Protein 2WT7 (pdb70)

Solvent-accessible surface area: 12765 Å² total; per-residue (Å²): 123,185,166,125,53,143,124,72,169,86,150,135,50,39,44,149,81,108,90,149,90,123,106,88,67,96,66,19,77,58,65,1,67,98,22,70,100,67,54,62,63,20,90,80,71,17,58,57,6,76,106,58,40,85,121,34,68,123,82,38,85,80,193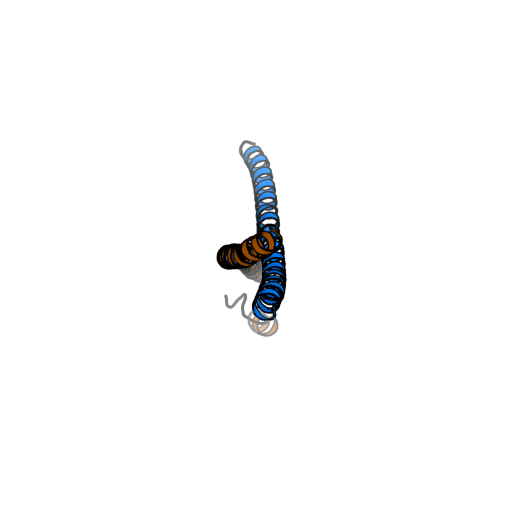,127,128,38,36,86,30,67,94,183,71,6,67,109,97,19,184,81,96,71,176,87,76,33,101,148,42,89,108,99,30,142,73,35,62,63,130,29,121,39,117,54,57,158,134,126,102,62,73,110,111,90,118,19,72,100,47,60,87,95,10,85,116,59,8,89,126,28,106,112,62,18,51,106,0,23,159,59,59,62,56,54,92,98,115,28,98,143,136,85,168

Sequence (153 aa):
EKRRIRRERNKMAAAKCRNRRRRELTDTLQAEETDQLEDEKSALQTEIANLLKEKEKLEFILAAHDQQLVSMSVRELNRHLRGFTKDEVIRLKQKRRTLKNRGYAQSCRYKRVQQQKHHHLENEKTQLIQQVEQLKQEVSRLARERDAYKVKSEKLAN

Foldseek 3Di:
DVVVVVVVVVVVVVVVVVVVVVVVVVVVVVVVVVVVVVVVVVVVVVVVCVVVVVVVVVVVVVD/DCLQPPDPVVNVVVCPPPDPVRVVVSVVVNVVVVVVVVVVVVVVVVVVVVVVVVVVVVVVVVVVVVVVVVVVVVVVVVVVVVVVVVVVVD

Secondary structure (DSSP, 8-state):
-HHHHHHHHHHHHHHHHHHHHHHHHHHHHHHHHHHHHHHHHHHHHHHHHHHHHHHHHHHHHH-/-HHHHS-HHHHHTT-TT--HHHHHHHHHHHHHHHHHHHHHHHHHHHHHHHHHHHHHHHHHHHHHHHHHHHHHHHHHHHHHHHHHHHTT--

Nearest PDB structures (foldseek):
  2wt7-assembly1_B  TM=1.011E+00  e=1.046E-11  Mus musculus

Organism: Mus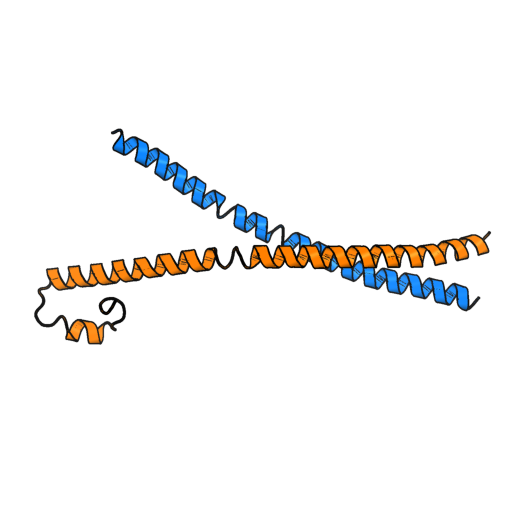 musculus (NCBI:txid10090)

B-factor: mean 48.53, std 21.17, range [12.98, 122.21]

InterPro domains:
  IPR000837 AP-1 transcription factor [PR00042] (62-79)
  IPR000837 AP-1 transcription factor [PR00042] (130-146)
  IPR000837 AP-1 transcription factor [PR00042] (147-163)
  IPR000837 AP-1 transcription factor [PR00042] (165-186)
  IPR000837 AP-1 transcription factor [PR00042] (186-209)
  IPR000837 AP-1 transcription factor [PTHR23351] (1-351)
  IPR004827 Basic-leucine zipper domain [PF00170] (135-194)
  IPR004827 Basic-leucine zipper domain [PS00036] (143-157)
  IPR004827 Basic-leucine zipper domain [PS50217] (137-200)
  IPR004827 Basic-leucine zipper domain [SM00338] (135-199)
  IPR046347 Basic-leucine zipper domain superfamily [SSF57959] (139-197)

Radius of gyration: 31.75 Å; Cα contacts (8 Å, |Δi|>4): 54; chains: 2; bounding box: 31×98×44 Å

GO terms:
  GO:0005634 nucleus (C, IDA)
  GO:0005737 cytoplasm (C, IDA)
  GO:0005783 endoplasmic reticulum (C, IDA)
  GO:0000978 RNA polymerase II cis-regulatory region sequence-specific DNA binding (F, IDA)
  GO:0001228 DNA-binding transcription activator activity, RNA polymerase II-specific (F, IDA)
  GO:0001228 DNA-binding transcription activator activity, RNA polymerase II-specific (F, IMP)
  GO:0045944 positive regulation of transcription by RNA polymerase II (P, IMP)
  GO:0035994 response to muscle stretch (P, IDA)
  GO:0003677 DNA binding (F, IDA)
  GO:0003682 chromatin binding (F, IDA)
  GO:0003700 DNA-binding transcription factor activity (F, IDA)
  GO:0045672 positive regulation of osteoclast differentiation (P, IDA)
  GO:0009410 response to xenobiotic stimulus (P, IDA)
  GO:0005667 transcription regulator complex (C, IDA)
  GO:0006355 regulation of DNA-templated transcription (P, IDA)
  GO:0071277 cellular response to calcium ion (P, IDA)
  GO:0005634 nucleus (C, IC)
  GO:0035914 skeletal muscle cell differentiation (P, IMP)
  GO:0003700 DNA-binding transcription factor activity (F, IMP)
  GO:0010468 regulation of gene expression (P, IMP)

Structure (mmCIF, N/CA/C/O backbone):
data_2WT7
#
_entry.id   2WT7
#
_cell.length_a   146.676
_cell.length_b   146.676
_cell.length_c   51.117
_cell.angle_alpha   90.00
_cell.angle_beta   90.00
_cell.angle_gamma   120.00
#
_symmetry.space_group_name_H-M   'P 62'
#
loop_
_entity.id
_entity.type
_entity.pdbx_description
1 polymer 'PROTO-ONCOGENE PROTEIN C-FOS'
2 polymer 'TRANSCRIPTION FACTOR MAFB'
3 polymer 'MODIFIED T-MARE MOTIF'
4 polymer 'MODIFIED T-MARE MOTIF'
5 non-polymer 'PHOSPHATE ION'
6 water water
#
loop_
_atom_site.group_PDB
_atom_site.id
_atom_site.type_symbol
_atom_site.label_atom_id
_atom_site.label_alt_id
_atom_site.label_comp_id
_atom_site.label_asym_id
_atom_site.label_entity_id
_atom_site.label_seq_id
_atom_site.pdbx_PDB_ins_code
_atom_site.Cartn_x
_atom_site.Cartn_y
_atom_site.Cartn_z
_atom_site.occupancy
_atom_site.B_iso_or_equiv
_atom_site.auth_seq_id
_atom_site.auth_comp_id
_atom_site.auth_asym_id
_atom_site.auth_atom_id
_atom_site.pdbx_PDB_model_num
ATOM 1 N N . GLU A 1 1 ? 22.267 -3.708 -17.903 1.00 96.16 138 GLU A N 1
ATOM 2 C CA . GLU A 1 1 ? 21.274 -4.715 -18.391 1.00 98.98 138 GLU A CA 1
ATOM 3 C C . GLU A 1 1 ? 21.935 -5.799 -19.254 1.00 99.64 138 GLU A C 1
ATOM 4 O O . GLU A 1 1 ? 21.547 -6.971 -19.209 1.00 100.20 138 GLU A O 1
ATOM 10 N N . LYS A 1 2 ? 22.920 -5.400 -20.050 1.00 99.54 139 LYS A N 1
ATOM 11 C CA . LYS A 1 2 ? 23.776 -6.362 -20.726 1.00 99.56 139 LYS A CA 1
ATOM 12 C C . LYS A 1 2 ? 24.815 -6.811 -19.702 1.00 94.72 139 LYS A C 1
ATOM 13 O O . LYS A 1 2 ? 25.539 -7.785 -19.897 1.00 94.27 139 LYS A O 1
ATOM 19 N N . ARG A 1 3 ? 24.850 -6.063 -18.605 1.00 90.76 140 ARG A N 1
ATOM 20 C CA . ARG A 1 3 ? 25.631 -6.358 -17.421 1.00 86.00 140 ARG A CA 1
ATOM 21 C C . ARG A 1 3 ? 24.912 -7.472 -16.666 1.00 84.17 140 ARG A C 1
ATOM 22 O O . ARG A 1 3 ? 25.493 -8.508 -16.338 1.00 82.62 140 ARG A O 1
ATOM 30 N N . ARG A 1 4 ? 23.629 -7.239 -16.406 1.00 83.72 141 ARG A N 1
ATOM 31 C CA . ARG A 1 4 ? 22.799 -8.151 -15.635 1.00 81.85 141 ARG A CA 1
ATOM 32 C C . ARG A 1 4 ? 22.681 -9.512 -16.310 1.00 82.06 141 ARG A C 1
ATOM 33 O O . ARG A 1 4 ? 22.725 -10.550 -15.650 1.00 80.61 141 ARG A O 1
ATOM 41 N N . ILE A 1 5 ? 22.521 -9.501 -17.627 1.00 83.38 142 ILE A N 1
ATOM 42 C CA . ILE A 1 5 ? 22.327 -10.733 -18.379 1.00 83.95 142 ILE A CA 1
ATOM 43 C C . ILE A 1 5 ? 23.598 -11.584 -18.428 1.00 80.80 142 ILE A C 1
ATOM 44 O O . ILE A 1 5 ? 23.532 -12.808 -18.315 1.00 80.22 142 ILE A O 1
ATOM 49 N N . ARG A 1 6 ? 24.750 -10.939 -18.592 1.00 77.88 143 ARG A N 1
ATOM 50 C CA . ARG A 1 6 ? 25.999 -11.676 -18.644 1.00 75.11 143 ARG A CA 1
ATOM 51 C C . ARG A 1 6 ? 26.285 -12.315 -17.280 1.00 70.15 143 ARG A C 1
ATOM 52 O O . ARG A 1 6 ? 26.844 -13.410 -17.212 1.00 68.64 143 ARG A O 1
ATOM 60 N N . ARG A 1 7 ? 25.894 -11.626 -16.209 1.00 66.32 144 ARG A N 1
ATOM 61 C CA . ARG A 1 7 ? 26.008 -12.161 -14.858 1.00 62.21 144 ARG A CA 1
ATOM 62 C C . ARG A 1 7 ? 25.128 -13.387 -14.633 1.00 61.66 144 ARG A C 1
ATOM 63 O O . ARG A 1 7 ? 25.563 -14.354 -14.007 1.00 59.54 14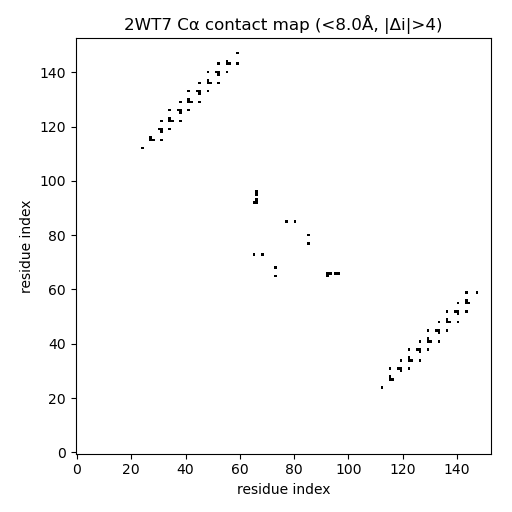4 ARG A O 1
ATOM 71 N N . GLU A 1 8 ? 23.885 -13.326 -15.113 1.00 62.51 145 GLU A N 1
ATOM 72 C CA . GLU A 1 8 ? 22.937 -14.423 -14.940 1.00 62.31 145 GLU A CA 1
ATOM 73 C C . GLU A 1 8 ? 23.488 -15.638 -15.637 1.00 60.68 145 GLU A C 1
ATOM 74 O O . GLU A 1 8 ? 23.477 -16.740 -15.101 1.00 59.96 145 GLU A O 1
ATOM 80 N N . ARG A 1 9 ? 23.971 -15.433 -16.851 1.00 59.71 146 ARG A N 1
ATOM 81 C CA . ARG A 1 9 ? 24.461 -16.540 -17.636 1.00 58.60 146 ARG A CA 1
ATOM 82 C C . ARG A 1 9 ? 25.740 -17.105 -17.048 1.00 53.47 146 ARG A C 1
ATOM 83 O O . ARG A 1 9 ? 25.922 -18.320 -17.027 1.00 53.06 146 ARG A O 1
ATOM 91 N N . ASN A 1 10 ? 26.618 -16.227 -16.572 1.00 48.58 147 ASN A N 1
ATOM 92 C CA . ASN A 1 10 ? 27.893 -16.661 -16.028 1.00 44.51 147 ASN A CA 1
ATOM 93 C C . ASN A 1 10 ? 27.707 -17.410 -14.714 1.00 41.45 147 ASN A C 1
ATOM 94 O O . ASN A 1 10 ? 28.390 -18.383 -14.447 1.00 39.52 147 ASN A O 1
ATOM 99 N N . LYS A 1 11 ? 26.771 -16.930 -13.910 1.00 41.03 148 LYS A N 1
ATOM 100 C CA . LYS A 1 11 ? 26.417 -17.554 -12.664 1.00 40.42 148 LYS A CA 1
ATOM 101 C C . LYS A 1 11 ? 25.963 -19.004 -12.916 1.00 41.72 148 LYS A C 1
ATOM 102 O O . LYS A 1 11 ? 26.343 -19.918 -12.172 1.00 39.69 148 LYS A O 1
ATOM 108 N N . MET A 1 12 ? 25.167 -19.188 -13.978 1.00 44.42 149 MET A N 1
ATOM 109 C CA . MET A 1 12 ? 24.662 -20.504 -14.389 1.00 46.54 149 MET A CA 1
ATOM 110 C C . MET A 1 12 ? 25.798 -21.371 -14.862 1.00 44.32 149 MET A C 1
ATOM 111 O O . MET A 1 12 ? 25.822 -22.572 -14.608 1.00 44.99 149 MET A O 1
ATOM 116 N N . ALA A 1 13 ? 26.753 -20.745 -15.534 1.00 42.60 150 ALA A N 1
ATOM 117 C CA . ALA A 1 13 ? 27.939 -21.420 -16.019 1.00 40.65 150 ALA A CA 1
ATOM 118 C C . ALA A 1 13 ? 28.898 -21.842 -14.897 1.00 36.70 150 ALA A C 1
ATOM 119 O O . ALA A 1 13 ? 29.566 -22.896 -14.982 1.00 35.70 150 ALA A O 1
ATOM 121 N N . ALA A 1 14 ? 28.977 -21.027 -13.851 1.00 33.52 151 ALA A N 1
ATOM 122 C CA . ALA A 1 14 ? 29.801 -21.385 -12.683 1.00 30.08 151 ALA A CA 1
ATOM 123 C C . ALA A 1 14 ? 29.198 -22.589 -11.996 1.00 28.90 151 ALA A C 1
ATOM 124 O O . ALA A 1 14 ? 29.914 -23.498 -11.650 1.00 27.58 151 ALA A O 1
ATOM 126 N N . ALA A 1 15 ? 27.879 -22.568 -11.809 1.00 29.97 152 ALA A N 1
ATOM 127 C CA . ALA A 1 15 ? 27.135 -23.648 -11.174 1.00 31.07 152 ALA A CA 1
ATOM 128 C C . ALA A 1 15 ? 27.352 -24.966 -11.892 1.00 32.30 152 ALA A C 1
ATOM 129 O O . ALA A 1 15 ? 27.550 -25.994 -11.275 1.00 31.53 152 ALA A O 1
ATOM 131 N N . LYS A 1 16 ? 27.324 -24.907 -13.213 1.00 35.27 153 LYS A N 1
ATOM 132 C CA . LYS A 1 16 ? 27.495 -26.069 -14.046 1.00 36.95 153 LYS A CA 1
ATOM 133 C C . LYS A 1 16 ? 28.937 -26.539 -13.927 1.00 35.10 153 LYS A C 1
ATOM 134 O O . LYS A 1 16 ? 29.235 -27.737 -13.919 1.00 35.28 153 LYS A O 1
ATOM 140 N N . CYS A 1 17 ? 29.835 -25.577 -13.820 1.00 33.51 154 CYS A N 1
ATOM 141 C CA . CYS A 1 17 ? 31.251 -25.854 -13.715 1.00 31.90 154 CYS A CA 1
ATOM 142 C C . CYS A 1 17 ? 31.591 -26.588 -12.415 1.00 29.00 154 CYS A C 1
ATOM 143 O O . CYS A 1 17 ? 32.329 -27.573 -12.426 1.00 28.61 154 CYS A O 1
ATOM 146 N N . ARG A 1 18 ? 31.061 -26.106 -11.300 1.00 27.52 155 ARG A N 1
ATOM 147 C CA . ARG A 1 18 ? 31.213 -26.781 -10.017 1.00 26.92 155 ARG A CA 1
ATOM 148 C C . ARG A 1 18 ? 30.600 -28.201 -10.037 1.00 28.36 155 ARG A C 1
ATOM 149 O O . ARG A 1 18 ? 31.205 -29.153 -9.554 1.00 27.90 155 ARG A O 1
ATOM 157 N N . ASN A 1 19 ? 29.397 -28.333 -10.590 1.00 30.90 156 ASN A N 1
ATOM 158 C CA . ASN A 1 19 ? 28.698 -29.626 -10.623 1.00 32.85 156 ASN A CA 1
ATOM 159 C C . ASN A 1 19 ? 29.514 -30.621 -11.457 1.00 33.24 156 ASN A C 1
ATOM 160 O O . ASN A 1 19 ? 29.740 -31.773 -11.065 1.00 32.44 156 ASN A O 1
ATOM 165 N N . ARG A 1 20 ? 30.022 -30.139 -12.579 1.00 34.25 157 ARG A N 1
ATOM 166 C CA . ARG A 1 20 ? 30.799 -30.965 -13.467 1.00 35.92 157 ARG A CA 1
ATOM 167 C C . ARG A 1 20 ? 32.118 -31.416 -12.851 1.00 34.24 157 ARG A C 1
ATOM 168 O O . ARG A 1 20 ? 32.524 -32.556 -13.038 1.00 35.08 157 ARG A O 1
ATOM 176 N N . ARG A 1 21 ? 32.789 -30.533 -12.106 1.00 32.88 158 ARG A N 1
ATOM 177 C CA . ARG A 1 21 ? 34.007 -30.899 -11.372 1.00 30.89 158 ARG A CA 1
ATOM 178 C C . ARG A 1 21 ? 33.742 -31.994 -10.306 1.00 29.18 158 ARG A C 1
ATOM 179 O O . ARG A 1 21 ? 34.525 -32.946 -10.165 1.00 27.98 158 ARG A O 1
ATOM 187 N N . ARG A 1 22 ? 32.656 -31.827 -9.552 1.00 28.17 159 ARG A N 1
ATOM 188 C CA A ARG A 1 22 ? 32.243 -32.823 -8.574 0.50 27.76 159 ARG A CA 1
ATOM 189 C CA B ARG A 1 22 ? 32.193 -32.814 -8.577 0.50 28.45 159 ARG A CA 1
ATOM 190 C C . ARG A 1 22 ? 31.912 -34.177 -9.226 1.00 29.50 159 ARG A C 1
ATOM 191 O O . ARG A 1 22 ? 32.301 -35.222 -8.718 1.00 28.51 159 ARG A O 1
ATOM 206 N N . GLU A 1 23 ? 31.209 -34.162 -10.353 1.00 32.16 160 GLU A N 1
ATOM 207 C CA . GLU A 1 23 ? 30.838 -35.409 -11.015 1.00 35.36 160 GLU A CA 1
ATOM 208 C C . GLU A 1 23 ? 32.072 -36.136 -11.531 1.00 35.26 160 GLU A C 1
ATOM 209 O O . GLU A 1 23 ? 32.154 -37.361 -11.455 1.00 35.13 160 GLU A O 1
ATOM 215 N N . LEU A 1 24 ? 33.031 -35.378 -12.056 1.00 35.72 161 LEU A N 1
ATOM 216 C CA . LEU A 1 24 ? 34.253 -35.975 -12.583 1.00 36.63 161 LEU A CA 1
ATOM 217 C C . LEU A 1 24 ? 35.097 -36.602 -11.475 1.00 34.97 161 LEU A C 1
ATOM 218 O O . LEU A 1 24 ? 35.728 -37.628 -11.699 1.00 35.52 161 LEU A O 1
ATOM 223 N N . THR A 1 25 ? 35.087 -36.020 -10.276 1.00 33.10 162 THR A N 1
ATOM 224 C CA . THR A 1 25 ? 35.763 -36.645 -9.132 1.00 32.33 162 THR A CA 1
ATOM 225 C C . THR A 1 25 ? 35.077 -37.956 -8.702 1.00 31.99 162 THR A C 1
ATOM 226 O O . THR A 1 25 ? 35.741 -38.931 -8.338 1.00 31.28 162 THR A O 1
ATOM 230 N N . ASP A 1 26 ? 33.744 -37.937 -8.678 1.00 31.78 163 ASP A N 1
ATOM 231 C CA . ASP A 1 26 ? 32.949 -39.105 -8.321 1.00 32.20 163 ASP A CA 1
ATOM 232 C C . ASP A 1 26 ? 33.237 -40.238 -9.293 1.00 32.35 163 ASP A C 1
ATOM 233 O O . ASP A 1 26 ? 33.461 -41.364 -8.899 1.00 31.33 163 ASP A O 1
ATOM 238 N N . THR A 1 27 ? 33.228 -39.890 -10.568 1.00 33.48 164 THR A N 1
ATOM 239 C CA . THR A 1 27 ? 33.439 -40.809 -11.661 1.00 35.65 164 THR A CA 1
ATOM 240 C C . THR A 1 27 ? 34.849 -41.436 -11.624 1.00 35.23 164 THR A C 1
ATOM 241 O O . THR A 1 27 ? 35.004 -42.643 -11.777 1.00 35.16 164 THR A O 1
ATOM 245 N N . LEU A 1 28 ? 35.867 -40.611 -11.389 1.00 34.68 165 LEU A N 1
ATOM 246 C CA . LEU A 1 28 ? 37.232 -41.084 -11.194 1.00 34.51 165 LEU A CA 1
ATOM 247 C C . LEU A 1 28 ? 37.389 -41.987 -9.961 1.00 33.32 165 LEU A C 1
ATOM 248 O O . LEU A 1 28 ? 38.075 -43.011 -10.007 1.00 32.48 165 LEU A O 1
ATOM 253 N N . GLN A 1 29 ? 36.763 -41.610 -8.853 1.00 32.65 166 GLN A N 1
ATOM 254 C CA . GLN A 1 29 ? 36.788 -42.443 -7.659 1.00 33.17 166 GLN A CA 1
ATOM 255 C C . GLN A 1 29 ? 36.138 -43.823 -7.899 1.00 34.24 166 GLN A C 1
ATOM 256 O O . GLN A 1 29 ? 36.610 -44.837 -7.369 1.00 33.81 166 GLN A O 1
ATOM 262 N N . ALA A 1 30 ? 35.053 -43.843 -8.681 1.00 35.45 167 ALA A N 1
ATOM 263 C CA . ALA A 1 30 ? 34.338 -45.066 -9.031 1.00 37.19 167 ALA A CA 1
ATOM 264 C C . ALA A 1 30 ? 35.178 -45.984 -9.921 1.00 37.94 167 ALA A C 1
ATOM 265 O O . ALA A 1 30 ? 35.184 -47.200 -9.723 1.00 38.13 167 ALA A O 1
ATOM 267 N N A GLU A 1 31 ? 35.864 -45.390 -10.898 0.50 38.57 168 GLU A N 1
ATOM 268 N N B GLU A 1 31 ? 35.876 -45.403 -10.896 0.50 38.46 168 GLU A N 1
ATOM 269 C CA A GLU A 1 31 ? 36.746 -46.121 -11.801 0.50 39.64 168 GLU A CA 1
ATOM 270 C CA B GLU A 1 31 ? 36.737 -46.169 -11.793 0.50 39.44 168 GLU A CA 1
ATOM 271 C C A GLU A 1 31 ? 37.817 -46.824 -10.989 0.50 38.71 168 GLU A C 1
ATOM 272 C C B GLU A 1 31 ? 37.839 -46.834 -10.995 0.50 38.59 168 GLU A C 1
ATOM 273 O O A GLU A 1 31 ? 38.108 -48.007 -11.197 0.50 39.04 168 GLU A O 1
ATOM 274 O O B GLU A 1 31 ? 38.186 -47.997 -11.228 0.50 38.95 168 GLU A O 1
ATOM 285 N N . THR A 1 32 ? 38.380 -46.080 -10.045 1.00 37.36 169 THR A N 1
ATOM 286 C CA . THR A 1 32 ? 39.421 -46.568 -9.161 1.00 36.67 169 THR A CA 1
ATOM 287 C C . THR A 1 32 ? 38.915 -47.723 -8.291 1.00 35.83 169 THR A C 1
ATOM 288 O O . THR A 1 32 ? 39.619 -48.712 -8.079 1.00 35.31 169 THR A O 1
ATOM 292 N N . ASP A 1 33 ? 37.699 -47.572 -7.772 1.00 35.32 170 ASP A N 1
ATOM 293 C CA . ASP A 1 33 ? 37.017 -48.628 -7.030 1.00 35.44 170 ASP A CA 1
ATOM 294 C C . ASP A 1 33 ? 36.800 -49.872 -7.906 1.00 35.52 170 ASP A C 1
ATOM 295 O O . ASP A 1 33 ? 36.947 -50.993 -7.447 1.00 34.78 170 ASP A O 1
ATOM 300 N N . GLN A 1 34 ? 36.442 -49.658 -9.167 1.00 36.20 171 GLN A N 1
ATOM 301 C CA . GLN A 1 34 ? 36.194 -50.763 -10.079 1.00 37.54 171 GLN A CA 1
ATOM 302 C C . GLN A 1 34 ? 37.468 -51.566 -10.336 1.00 37.40 171 GLN A C 1
ATOM 303 O O . GLN A 1 34 ? 37.427 -52.794 -10.381 1.00 37.52 171 GLN A O 1
ATOM 309 N N . LEU A 1 35 ? 38.590 -50.860 -10.508 1.00 36.62 172 LEU A N 1
ATOM 310 C CA . LEU A 1 35 ? 39.890 -51.480 -10.732 1.00 36.63 172 LEU A CA 1
ATOM 311 C C . LEU A 1 35 ? 40.360 -52.268 -9.532 1.00 35.69 172 LEU A C 1
ATOM 312 O O . LEU A 1 35 ? 40.989 -53.295 -9.693 1.00 35.66 172 LEU A O 1
ATOM 317 N N . GLU A 1 36 ? 40.061 -51.784 -8.331 1.00 34.92 173 GLU A N 1
ATOM 318 C CA . GLU A 1 36 ? 40.392 -52.519 -7.118 1.00 35.03 173 GLU A CA 1
ATOM 319 C C . GLU A 1 36 ? 39.533 -53.770 -6.963 1.00 35.55 173 GLU A C 1
ATOM 320 O O . GLU A 1 36 ? 39.979 -54.767 -6.419 1.00 35.36 173 GLU A O 1
ATOM 326 N N . ASP A 1 37 ? 38.285 -53.703 -7.408 1.00 36.48 174 ASP A N 1
ATOM 327 C CA . ASP A 1 37 ? 37.435 -54.886 -7.406 1.00 38.04 174 ASP A CA 1
ATOM 328 C C . ASP A 1 37 ? 38.057 -55.903 -8.364 1.00 38.88 174 ASP A C 1
ATOM 329 O O . ASP A 1 37 ? 38.188 -57.074 -8.033 1.00 39.26 174 ASP A O 1
ATOM 334 N N . GLU A 1 38 ? 38.432 -55.434 -9.550 1.00 39.42 175 GLU A N 1
ATOM 335 C CA . GLU A 1 38 ? 38.947 -56.300 -10.596 1.00 41.07 175 GLU A CA 1
ATOM 336 C C . GLU A 1 38 ? 40.280 -56.928 -10.197 1.00 40.99 175 GLU A C 1
ATOM 337 O O . GLU A 1 38 ? 40.486 -58.132 -10.383 1.00 41.59 175 GLU A O 1
ATOM 343 N N . LYS A 1 39 ? 41.160 -56.122 -9.605 1.00 40.16 176 LYS A N 1
ATOM 344 C CA . LYS A 1 39 ? 42.450 -56.605 -9.143 1.00 39.98 176 LYS A CA 1
ATOM 345 C C . LYS A 1 39 ? 42.296 -57.687 -8.082 1.00 39.78 176 LYS A C 1
ATOM 346 O O . LYS A 1 39 ? 42.995 -58.696 -8.100 1.00 39.33 176 LYS A O 1
ATOM 352 N N . SER A 1 40 ? 41.382 -57.455 -7.151 1.00 39.47 177 SER A N 1
ATOM 353 C CA . SER A 1 40 ? 41.125 -58.373 -6.056 1.00 39.84 177 SER A CA 1
ATOM 354 C C . SER A 1 40 ? 40.548 -59.721 -6.561 1.00 40.78 177 SER A C 1
ATOM 355 O O . SER A 1 40 ? 40.890 -60.797 -6.058 1.00 40.74 177 SER A O 1
ATOM 358 N N . ALA A 1 41 ? 39.662 -59.640 -7.548 1.00 41.27 178 ALA A N 1
ATOM 359 C CA . ALA A 1 41 ? 39.102 -60.824 -8.201 1.00 42.68 178 ALA A CA 1
ATOM 360 C C . ALA A 1 41 ? 40.182 -61.621 -8.942 1.00 43.28 178 ALA A C 1
ATOM 361 O O . ALA A 1 41 ? 40.128 -62.852 -8.994 1.00 44.26 178 ALA A O 1
ATOM 363 N N . LEU A 1 42 ? 41.141 -60.915 -9.537 1.00 43.11 179 LEU A N 1
ATOM 364 C CA . LEU A 1 42 ? 42.221 -61.564 -10.262 1.00 43.70 179 LEU A CA 1
ATOM 365 C C . LEU A 1 42 ? 43.211 -62.266 -9.334 1.00 43.15 179 LEU A C 1
ATOM 366 O O . LEU A 1 42 ? 43.734 -63.323 -9.678 1.00 43.88 179 LEU A O 1
ATOM 371 N N . GLN A 1 43 ? 43.462 -61.691 -8.162 1.00 41.73 180 GLN A N 1
ATOM 372 C CA . GLN A 1 43 ? 44.306 -62.344 -7.177 1.00 41.57 180 GLN A CA 1
ATOM 373 C C . GLN A 1 43 ? 43.672 -63.634 -6.637 1.00 41.82 180 GLN A C 1
ATOM 374 O O . GLN A 1 43 ? 44.368 -64.611 -6.352 1.00 41.63 180 GLN A O 1
ATOM 380 N N . THR A 1 44 ? 42.353 -63.619 -6.467 1.00 41.74 181 THR A N 1
ATOM 381 C CA . THR A 1 44 ? 41.627 -64.803 -6.036 1.00 42.22 181 THR A CA 1
ATOM 382 C C . THR A 1 44 ? 41.678 -65.874 -7.127 1.00 42.60 181 THR A C 1
ATOM 383 O O . THR A 1 44 ? 41.907 -67.038 -6.846 1.00 42.96 181 THR A O 1
ATOM 387 N N . GLU A 1 45 ? 41.489 -65.455 -8.371 1.00 42.77 182 GLU A N 1
ATOM 388 C CA . GLU A 1 45 ? 41.512 -66.358 -9.496 1.00 44.16 182 GLU A CA 1
ATOM 389 C C . GLU A 1 45 ? 42.877 -67.022 -9.664 1.00 44.39 182 GLU A C 1
ATOM 390 O O . GLU A 1 45 ? 42.960 -68.207 -9.994 1.00 44.75 182 GLU A O 1
ATOM 396 N N . ILE A 1 46 ? 43.937 -66.252 -9.427 1.00 43.49 183 ILE A N 1
ATOM 397 C CA . ILE A 1 46 ? 45.296 -66.765 -9.483 1.00 43.37 183 ILE A CA 1
ATOM 398 C C . ILE A 1 46 ? 45.556 -67.846 -8.436 1.00 42.93 183 ILE A C 1
ATOM 399 O O . ILE A 1 46 ? 46.167 -68.875 -8.749 1.00 43.01 183 ILE A O 1
ATOM 404 N N . ALA A 1 47 ? 45.097 -67.609 -7.207 1.00 41.47 184 ALA A N 1
ATOM 405 C CA . ALA A 1 47 ? 45.228 -68.581 -6.123 1.00 41.55 184 ALA A CA 1
ATOM 406 C C . ALA A 1 47 ? 44.445 -69.893 -6.357 1.00 42.19 184 ALA A C 1
ATOM 407 O O . ALA A 1 47 ? 44.892 -70.973 -5.936 1.00 42.24 184 ALA A O 1
ATOM 409 N N . ASN A 1 48 ? 43.276 -69.784 -6.992 1.00 42.57 185 ASN A N 1
ATOM 410 C CA . ASN A 1 48 ? 42.448 -70.936 -7.373 1.00 43.37 185 ASN A CA 1
ATOM 411 C C . ASN A 1 48 ? 43.091 -71.715 -8.531 1.00 43.83 185 ASN A C 1
ATOM 412 O O . ASN A 1 48 ? 43.119 -72.942 -8.532 1.00 44.36 185 ASN A O 1
ATOM 417 N N . LEU A 1 49 ? 43.577 -70.991 -9.532 1.00 43.74 186 LEU A N 1
ATOM 418 C CA . LEU A 1 49 ? 44.227 -71.607 -10.682 1.00 45.07 186 LEU A CA 1
ATOM 419 C C . LEU A 1 49 ? 45.481 -72.390 -10.282 1.00 45.00 186 LEU A C 1
ATOM 420 O O . LEU A 1 49 ? 45.769 -73.458 -10.839 1.00 45.45 186 LEU A O 1
ATOM 425 N N . LEU A 1 50 ? 46.221 -71.845 -9.322 1.00 43.97 187 LEU A N 1
ATOM 426 C CA . LEU A 1 50 ? 47.420 -72.488 -8.832 1.00 44.42 187 LEU A CA 1
ATOM 427 C C . LEU A 1 50 ? 47.022 -73.777 -8.149 1.00 43.71 187 LEU A C 1
ATOM 428 O O . LEU A 1 50 ? 47.658 -74.810 -8.332 1.00 43.91 187 LEU A O 1
ATOM 433 N N . LYS A 1 51 ? 45.951 -73.703 -7.370 1.00 42.42 188 LYS A N 1
ATOM 434 C CA . LYS A 1 51 ? 45.498 -74.825 -6.576 1.00 42.34 188 LYS A CA 1
ATOM 435 C C . LYS A 1 51 ? 44.951 -75.939 -7.484 1.00 42.18 188 LYS A C 1
ATOM 436 O O . LYS A 1 51 ? 45.174 -77.124 -7.240 1.00 41.16 188 LYS A O 1
ATOM 442 N N . GLU A 1 52 ? 44.256 -75.520 -8.535 1.00 42.36 189 GLU A N 1
ATOM 443 C CA . GLU A 1 52 ? 43.616 -76.407 -9.492 1.00 43.80 189 GLU A CA 1
ATOM 444 C C . GLU A 1 52 ? 44.680 -77.103 -10.329 1.00 44.84 189 GLU A C 1
ATOM 445 O O . GLU A 1 52 ? 44.622 -78.313 -10.575 1.00 44.80 189 GLU A O 1
ATOM 451 N N . LYS A 1 53 ? 45.671 -76.320 -10.733 1.00 45.31 190 LYS A N 1
ATOM 452 C CA . LYS A 1 53 ? 46.775 -76.808 -11.536 1.00 46.10 190 LYS A CA 1
ATOM 453 C C . LYS A 1 53 ? 47.596 -77.842 -10.782 1.00 45.56 190 LYS A C 1
ATOM 454 O O . LYS A 1 53 ? 47.964 -78.879 -11.342 1.00 45.67 190 LYS A O 1
ATOM 460 N N . GLU A 1 54 ? 47.908 -77.576 -9.521 1.00 44.16 191 GLU A N 1
ATOM 461 C CA . GLU A 1 54 ? 48.719 -78.538 -8.796 1.00 45.10 191 GLU A CA 1
ATOM 462 C C . GLU A 1 54 ? 47.959 -79.807 -8.418 1.00 43.89 191 GLU A C 1
ATOM 463 O O . GLU A 1 54 ? 48.544 -80.881 -8.377 1.00 43.88 191 GLU A O 1
ATOM 469 N N . LYS A 1 55 ? 46.666 -79.678 -8.139 1.00 42.53 192 LYS A N 1
ATOM 470 C CA . LYS A 1 55 ? 45.810 -80.847 -7.927 1.00 42.39 192 LYS A CA 1
ATOM 471 C C . LYS A 1 55 ? 45.909 -81.805 -9.124 1.00 42.32 192 LYS A C 1
ATOM 472 O O . LYS A 1 55 ? 46.205 -82.976 -8.956 1.00 42.34 192 LYS A O 1
ATOM 478 N N . LEU A 1 56 ? 45.707 -81.287 -10.328 1.00 42.16 193 LEU A N 1
ATOM 479 C CA . LEU A 1 56 ? 45.795 -82.082 -11.555 1.00 43.96 193 LEU A CA 1
ATOM 480 C C . LEU A 1 56 ? 47.189 -82.645 -11.861 1.00 44.16 193 LEU A C 1
ATOM 481 O O . LEU A 1 56 ? 47.341 -83.800 -12.266 1.00 44.60 193 LEU A O 1
ATOM 486 N N . GLU A 1 57 ? 48.207 -81.818 -11.677 1.00 43.29 194 GLU A N 1
ATOM 487 C CA . GLU A 1 57 ? 49.549 -82.272 -11.890 1.00 43.88 194 GLU A CA 1
ATOM 488 C C . GLU A 1 57 ? 49.904 -83.462 -10.998 1.00 43.31 194 GLU A C 1
ATOM 489 O O . GLU A 1 57 ? 50.529 -84.409 -11.453 1.00 44.01 194 GLU A O 1
ATOM 495 N N . PHE A 1 58 ? 49.556 -83.378 -9.721 1.00 42.30 195 PHE A N 1
ATOM 496 C CA . PHE A 1 58 ? 49.872 -84.427 -8.762 1.00 43.48 195 PHE A CA 1
ATOM 497 C C . PHE A 1 58 ? 49.080 -85.722 -8.992 1.00 43.27 195 PHE A C 1
ATOM 498 O O . PHE A 1 58 ? 49.597 -86.801 -8.733 1.00 43.48 195 PHE A O 1
ATOM 506 N N . ILE A 1 59 ? 47.851 -85.590 -9.487 1.00 42.78 196 ILE A N 1
ATOM 507 C CA . ILE A 1 59 ? 47.012 -86.724 -9.887 1.00 43.91 196 ILE A CA 1
ATOM 508 C C . ILE A 1 59 ? 47.646 -87.474 -11.046 1.00 45.13 196 ILE A C 1
ATOM 509 O O . ILE A 1 59 ? 47.786 -88.679 -10.993 1.00 45.75 196 ILE A O 1
ATOM 514 N N . LEU A 1 60 ? 48.015 -86.743 -12.097 1.00 46.16 197 LEU A N 1
ATOM 515 C CA . LEU A 1 60 ? 48.670 -87.305 -13.264 1.00 47.72 197 LEU A CA 1
ATOM 516 C C . LEU A 1 60 ? 50.007 -87.970 -12.937 1.00 47.54 197 LEU A C 1
ATOM 517 O O . LEU A 1 60 ? 50.344 -89.003 -13.514 1.00 48.43 197 LEU A O 1
ATOM 522 N N . ALA A 1 61 ? 50.760 -87.363 -12.028 1.00 45.72 198 ALA A N 1
ATOM 523 C CA . ALA A 1 61 ? 52.072 -87.874 -11.644 1.00 45.73 198 ALA A CA 1
ATOM 524 C C . ALA A 1 61 ? 51.984 -89.085 -10.721 1.00 45.01 198 ALA A C 1
ATOM 525 O O . ALA A 1 61 ? 52.887 -89.902 -10.696 1.00 45.37 198 ALA A O 1
ATOM 527 N N . ALA A 1 62 ? 50.927 -89.168 -9.922 1.00 44.10 199 ALA A N 1
ATOM 528 C CA . ALA A 1 62 ? 50.798 -90.268 -8.955 1.00 44.60 199 ALA A CA 1
ATOM 529 C C . ALA A 1 62 ? 50.261 -91.545 -9.607 1.00 45.62 199 ALA A C 1
ATOM 530 O O . ALA A 1 62 ? 50.337 -92.610 -9.027 1.00 45.30 199 ALA A O 1
ATOM 532 N N . HIS A 1 63 ? 49.731 -91.429 -10.817 1.00 47.58 200 HIS A N 1
ATOM 533 C CA . HIS A 1 63 ? 48.997 -92.538 -11.421 1.00 50.08 200 HIS A CA 1
ATOM 534 C C . HIS A 1 63 ? 49.590 -92.947 -12.750 1.00 52.79 200 HIS A C 1
AT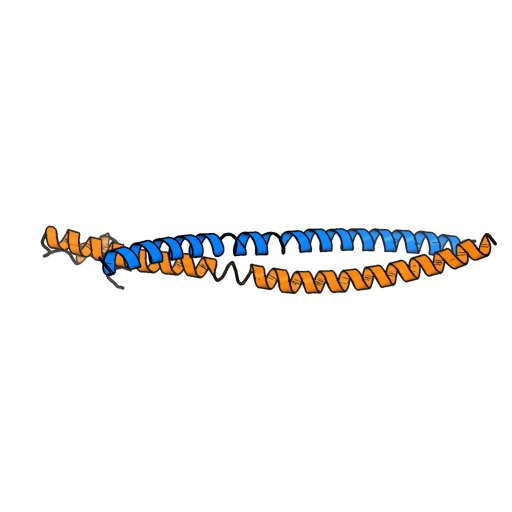OM 535 O O . HIS A 1 63 ? 50.557 -92.337 -13.209 1.00 54.33 200 HIS A O 1
ATOM 543 N N . ASP B 2 1 ? 50.600 -9.613 4.504 1.00 54.27 214 ASP B N 1
ATOM 544 C CA . ASP B 2 1 ? 51.583 -10.686 4.995 1.00 56.21 214 ASP B CA 1
ATOM 545 C C . ASP B 2 1 ? 51.825 -10.601 6.514 1.00 56.81 214 ASP B C 1
ATOM 546 O O . ASP B 2 1 ? 51.402 -11.477 7.266 1.00 56.67 214 ASP B O 1
ATOM 551 N N . GLN B 2 2 ? 52.447 -9.530 6.991 1.00 57.98 215 GLN B N 1
ATOM 552 C CA A GLN B 2 2 ? 52.526 -9.309 8.434 0.50 59.15 215 GLN B CA 1
ATOM 553 C CA B GLN B 2 2 ? 52.525 -9.288 8.430 0.50 59.16 215 GLN B CA 1
ATOM 554 C C . GLN B 2 2 ? 51.133 -9.070 9.029 1.00 56.44 215 GLN B C 1
ATOM 555 O O . GLN B 2 2 ? 50.866 -9.395 10.195 1.00 56.95 215 GLN B O 1
ATOM 566 N N . LEU B 2 3 ? 50.239 -8.498 8.228 1.00 53.11 216 LEU B N 1
ATOM 567 C CA . LEU B 2 3 ? 48.856 -8.277 8.643 1.00 50.10 216 LEU B CA 1
ATOM 568 C C . LEU B 2 3 ? 48.130 -9.617 8.788 1.00 49.06 216 LEU B C 1
ATOM 569 O O . LEU B 2 3 ? 47.237 -9.765 9.616 1.00 47.95 216 LEU B O 1
ATOM 574 N N . VAL B 2 4 ? 48.531 -10.611 8.006 1.00 49.98 217 VAL B N 1
ATOM 575 C CA . VAL B 2 4 ? 47.956 -11.949 8.187 1.00 50.84 217 VAL B CA 1
ATOM 576 C C . VAL B 2 4 ? 48.729 -12.817 9.191 1.00 54.79 217 VAL B C 1
ATOM 577 O O . VAL B 2 4 ? 48.125 -13.518 9.992 1.00 55.01 217 VAL B O 1
ATOM 581 N N . SER B 2 5 ? 50.059 -12.757 9.162 1.00 58.91 218 SER B N 1
ATOM 582 C CA . SER B 2 5 ? 50.869 -13.683 9.956 1.00 63.52 218 SER B CA 1
ATOM 583 C C . SER B 2 5 ? 51.011 -13.347 11.440 1.00 67.56 218 SER B C 1
ATOM 584 O O . SER B 2 5 ? 51.330 -14.225 12.236 1.00 70.08 218 SER B O 1
ATOM 587 N N . MET B 2 6 ? 50.756 -12.094 11.810 1.00 69.27 219 MET B N 1
ATOM 588 C CA . MET B 2 6 ? 50.822 -11.647 13.201 1.00 73.49 219 MET B CA 1
ATOM 589 C C . MET B 2 6 ? 49.692 -12.216 14.040 1.00 73.58 219 MET B C 1
ATOM 590 O O . MET B 2 6 ? 48.562 -12.334 13.564 1.00 70.40 219 MET B O 1
ATOM 595 N N . SER B 2 7 ? 49.975 -12.530 15.304 1.00 77.87 220 SER B N 1
ATOM 596 C CA . SER B 2 7 ? 48.920 -12.969 16.217 1.00 79.17 220 SER B CA 1
ATOM 597 C C . SER B 2 7 ? 48.041 -11.782 16.574 1.00 79.43 220 SER B C 1
ATOM 598 O O . SER B 2 7 ? 48.454 -10.639 16.418 1.00 79.56 220 SER B O 1
ATOM 601 N N . VAL B 2 8 ? 46.831 -12.045 17.052 1.00 80.12 221 VAL B N 1
ATOM 602 C CA . VAL B 2 8 ? 45.953 -10.956 17.452 1.00 81.94 221 VAL B CA 1
ATOM 603 C C . VAL B 2 8 ? 46.672 -10.003 18.417 1.00 86.66 221 VAL B C 1
ATOM 604 O O . VAL B 2 8 ? 46.569 -8.779 18.297 1.00 86.60 221 VAL B O 1
ATOM 608 N N . ARG B 2 9 ? 47.406 -10.578 19.365 1.00 91.56 222 ARG B N 1
ATOM 609 C CA . ARG B 2 9 ? 48.041 -9.807 20.425 1.00 96.49 222 ARG B CA 1
ATOM 610 C C . ARG B 2 9 ? 49.124 -8.882 19.872 1.00 97.13 222 ARG B C 1
ATOM 611 O O . ARG B 2 9 ? 49.094 -7.682 20.119 1.00 97.90 222 ARG B O 1
ATOM 619 N N . GLU B 2 10 ? 50.076 -9.424 19.119 1.00 97.20 223 GLU B N 1
ATOM 620 C CA . GLU B 2 10 ? 51.102 -8.572 18.527 1.00 98.45 223 GLU B CA 1
ATOM 621 C C . GLU B 2 10 ? 50.522 -7.541 17.552 1.00 95.03 223 GLU B C 1
ATOM 622 O O . GLU B 2 10 ? 51.133 -6.490 17.305 1.00 95.73 223 GLU B O 1
ATOM 628 N N . LEU B 2 11 ? 49.355 -7.857 16.992 1.00 91.20 224 LEU B N 1
ATOM 629 C CA . LEU B 2 11 ? 48.696 -6.992 16.021 1.00 87.95 224 LEU B CA 1
ATOM 630 C C . LEU B 2 11 ? 48.183 -5.729 16.713 1.00 88.91 224 LEU B C 1
ATOM 631 O O . LEU B 2 11 ? 48.424 -4.620 16.246 1.00 88.12 224 LEU B O 1
ATOM 636 N N . ASN B 2 12 ? 47.462 -5.911 17.815 1.00 90.78 225 ASN B N 1
ATOM 637 C CA . ASN B 2 12 ? 46.984 -4.793 18.632 1.00 92.95 225 ASN B CA 1
ATOM 638 C C . ASN B 2 12 ? 48.138 -3.897 19.108 1.00 96.62 225 ASN B C 1
ATOM 639 O O . ASN B 2 12 ? 48.013 -2.675 19.178 1.00 96.83 225 ASN B O 1
ATOM 644 N N . ARG B 2 13 ? 49.265 -4.524 19.418 1.00 99.94 226 ARG B N 1
ATOM 645 C CA . ARG B 2 13 ? 50.490 -3.817 19.787 1.00 104.12 226 ARG B CA 1
ATOM 646 C C . ARG B 2 13 ? 50.826 -2.717 18.767 1.00 102.17 226 ARG B C 1
ATOM 647 O O . ARG B 2 13 ? 51.548 -1.763 19.075 1.00 104.72 226 ARG B O 1
ATOM 655 N N . HIS B 2 14 ? 50.293 -2.860 17.554 1.00 97.76 227 HIS B N 1
ATOM 656 C CA . HIS B 2 14 ? 50.591 -1.946 16.454 1.00 95.78 227 HIS B CA 1
ATOM 657 C C . HIS B 2 14 ? 49.368 -1.112 16.082 1.00 92.31 227 HIS B C 1
ATOM 658 O O . HIS B 2 14 ? 49.445 -0.236 15.221 1.00 90.68 227 HIS B O 1
ATOM 665 N N . LEU B 2 15 ? 48.244 -1.401 16.731 1.00 91.26 228 LEU B N 1
ATOM 666 C CA . LEU B 2 15 ? 46.986 -0.711 16.469 1.00 88.55 228 LEU B CA 1
ATOM 667 C C . LEU B 2 15 ? 46.692 0.320 17.551 1.00 90.66 228 LEU B C 1
ATOM 668 O O . LEU B 2 15 ? 45.526 0.620 17.846 1.00 89.32 228 LEU B O 1
ATOM 673 N N . ARG B 2 16 ? 47.759 0.865 18.133 1.00 94.03 229 ARG B N 1
ATOM 674 C CA . ARG B 2 16 ? 47.654 1.703 19.326 1.00 96.64 229 ARG B CA 1
ATOM 675 C C . ARG B 2 16 ? 46.998 3.049 19.040 1.00 94.14 229 ARG B C 1
ATOM 676 O O . ARG B 2 16 ? 46.041 3.444 19.720 1.00 94.25 229 ARG B O 1
ATOM 684 N N . GLY B 2 17 ? 47.496 3.746 18.024 1.00 91.60 230 GLY B N 1
ATOM 685 C CA . GLY B 2 17 ? 46.982 5.078 17.716 1.00 88.75 230 GLY B CA 1
ATOM 686 C C . GLY B 2 17 ? 45.942 5.082 16.611 1.00 83.09 230 GLY B C 1
ATOM 687 O O . GLY B 2 17 ? 45.791 6.083 15.897 1.00 81.98 230 GLY B O 1
ATOM 688 N N . PHE B 2 18 ? 45.227 3.967 16.463 1.00 79.33 231 PHE B N 1
ATOM 689 C CA . PHE B 2 18 ? 44.210 3.848 15.421 1.00 73.38 231 PHE B CA 1
ATOM 690 C C . PHE B 2 18 ? 42.801 4.119 15.931 1.00 70.97 231 PHE B C 1
ATOM 691 O O . PHE B 2 18 ? 42.429 3.719 17.028 1.00 72.44 231 PHE B O 1
ATOM 699 N N . THR B 2 19 ? 42.033 4.803 15.096 1.00 66.46 232 THR B N 1
ATOM 700 C CA . THR B 2 19 ? 40.612 5.020 15.294 1.00 63.91 232 THR B CA 1
ATOM 701 C C . THR B 2 19 ? 39.834 3.699 15.355 1.00 62.44 232 THR B C 1
ATOM 702 O O . THR B 2 19 ? 40.361 2.644 15.013 1.00 61.62 232 THR B O 1
ATOM 706 N N . LYS B 2 20 ? 38.575 3.756 15.782 1.00 61.32 233 LYS B N 1
ATOM 707 C CA . LYS B 2 20 ? 37.742 2.564 15.823 1.00 59.72 233 LYS B CA 1
ATOM 708 C C 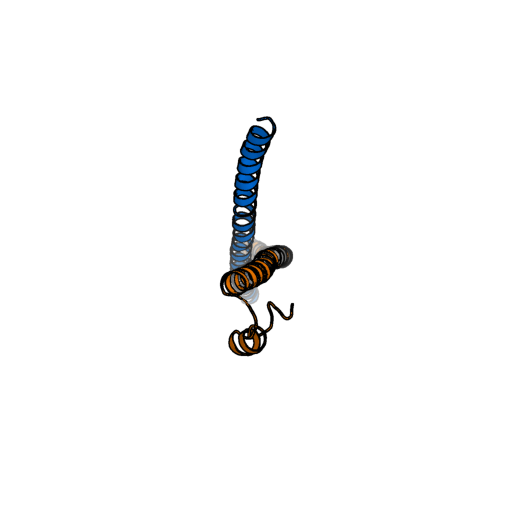. LYS B 2 20 ? 37.248 2.115 14.450 1.00 55.22 233 LYS B C 1
ATOM 709 O O . LYS B 2 20 ? 37.225 0.919 14.172 1.00 54.11 233 LYS B O 1
ATOM 715 N N . ASP B 2 21 ? 36.853 3.059 13.600 1.00 51.62 234 ASP B N 1
ATOM 716 C CA . ASP B 2 21 ? 36.507 2.719 12.229 1.00 47.98 234 ASP B CA 1
ATOM 717 C C . ASP B 2 21 ? 37.721 2.146 11.501 1.00 45.72 234 ASP B C 1
ATOM 718 O O . ASP B 2 21 ? 37.585 1.284 10.640 1.00 43.63 234 ASP B O 1
ATOM 723 N N . GLU B 2 22 ? 38.898 2.657 11.841 1.00 45.18 235 GLU B N 1
ATOM 724 C CA . GLU B 2 22 ? 40.136 2.232 11.217 1.00 43.94 235 GLU B CA 1
ATOM 725 C C . GLU B 2 22 ? 40.538 0.810 11.639 1.00 43.94 235 GLU B C 1
ATOM 726 O O . GLU B 2 22 ? 40.973 0.028 10.815 1.00 42.14 235 GLU B O 1
ATOM 732 N N . VAL B 2 23 ? 40.371 0.495 12.917 1.00 45.27 236 VAL B N 1
ATOM 733 C CA . VAL B 2 23 ? 40.649 -0.835 13.425 1.00 46.70 236 VAL B CA 1
ATOM 734 C C . VAL B 2 23 ? 39.693 -1.865 12.795 1.00 44.16 236 VAL B C 1
ATOM 735 O O . VAL B 2 23 ? 40.125 -2.926 12.353 1.00 43.56 236 VAL B O 1
ATOM 739 N N . ILE B 2 24 ? 38.407 -1.535 12.736 1.00 42.32 237 ILE B N 1
ATOM 740 C CA . ILE B 2 24 ? 37.433 -2.393 12.081 1.00 40.22 237 ILE B CA 1
ATOM 741 C C . ILE B 2 24 ? 37.837 -2.650 10.628 1.00 37.23 237 ILE B C 1
ATOM 742 O O . ILE B 2 24 ? 37.803 -3.783 10.160 1.00 36.39 237 ILE B O 1
ATOM 747 N N . ARG B 2 25 ? 38.224 -1.586 9.933 1.00 35.32 238 ARG B N 1
ATOM 748 C CA . ARG B 2 25 ? 38.617 -1.648 8.536 1.00 33.34 238 ARG B CA 1
ATOM 749 C C . ARG B 2 25 ? 39.874 -2.526 8.322 1.00 32.83 238 ARG B C 1
ATOM 750 O O . A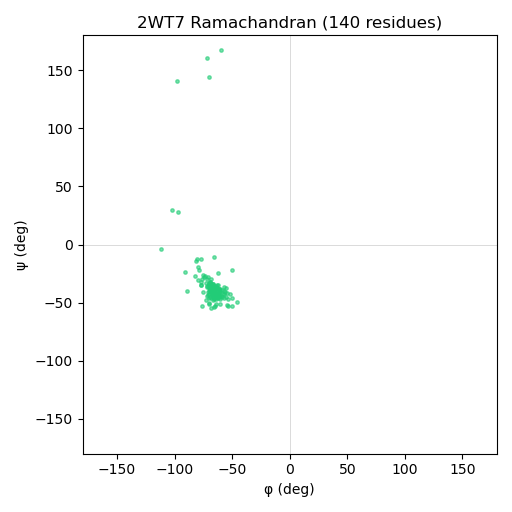RG B 2 25 ? 39.945 -3.315 7.368 1.00 31.04 238 ARG B O 1
ATOM 758 N N . LEU B 2 26 ? 40.851 -2.368 9.208 1.00 33.35 239 LEU B N 1
ATOM 759 C CA . LEU B 2 26 ? 42.092 -3.098 9.136 1.00 34.76 239 LEU B CA 1
ATOM 760 C C . LEU B 2 26 ? 41.889 -4.590 9.451 1.00 34.40 239 LEU B C 1
ATOM 761 O O . LEU B 2 26 ? 42.494 -5.444 8.818 1.00 33.65 239 LEU B O 1
ATOM 766 N N . LYS B 2 27 ? 41.018 -4.880 10.412 1.00 34.01 240 LYS B N 1
ATOM 767 C CA . LYS B 2 27 ? 40.663 -6.240 10.738 1.00 34.62 240 LYS B CA 1
ATOM 768 C C . LYS B 2 27 ? 39.839 -6.935 9.652 1.00 31.70 240 LYS B C 1
ATOM 769 O O . LYS B 2 27 ? 39.973 -8.131 9.483 1.00 31.15 240 LYS B O 1
ATOM 775 N N . GLN B 2 28 ? 38.994 -6.188 8.936 1.00 29.50 241 GLN B N 1
ATOM 776 C CA . GLN B 2 28 ? 38.302 -6.708 7.762 1.00 27.40 241 GLN B CA 1
ATOM 777 C C . GLN B 2 28 ? 39.292 -7.084 6.666 1.00 25.97 241 GLN B C 1
ATOM 778 O O . GLN B 2 28 ? 39.113 -8.079 5.968 1.00 25.43 241 GLN B O 1
ATOM 784 N N . LYS B 2 29 ? 40.328 -6.271 6.513 1.00 25.82 242 LYS B N 1
ATOM 785 C CA . LYS B 2 29 ? 41.357 -6.500 5.504 1.00 24.96 242 LYS B CA 1
ATOM 786 C C . LYS B 2 29 ? 42.169 -7.751 5.839 1.00 25.38 242 LYS B C 1
ATOM 787 O O . LYS B 2 29 ? 42.522 -8.519 4.961 1.00 24.57 242 LYS B O 1
ATOM 793 N N . ARG B 2 30 ? 42.492 -7.935 7.113 1.00 26.68 243 ARG B N 1
ATOM 794 C CA . ARG B 2 30 ? 43.133 -9.176 7.558 1.00 27.89 243 ARG B CA 1
ATOM 795 C C . ARG B 2 30 ? 42.285 -10.431 7.270 1.00 25.39 243 ARG B C 1
ATOM 796 O O . ARG B 2 30 ? 42.807 -11.448 6.850 1.00 25.38 243 ARG B O 1
ATOM 804 N N . ARG B 2 31 ? 40.991 -10.348 7.546 1.00 23.64 244 ARG B N 1
ATOM 805 C CA . ARG B 2 31 ? 40.035 -11.415 7.254 1.00 22.52 244 ARG B CA 1
ATOM 806 C C . ARG B 2 31 ? 40.005 -11.706 5.741 1.00 20.35 244 ARG B C 1
ATOM 807 O O . ARG B 2 31 ? 40.208 -12.846 5.307 1.00 20.39 244 ARG B O 1
ATOM 815 N N . THR B 2 32 ? 39.840 -10.666 4.934 1.00 19.18 245 THR B N 1
ATOM 816 C CA . THR B 2 32 ? 39.917 -10.798 3.477 1.00 17.84 245 THR B CA 1
ATOM 817 C C . THR B 2 32 ? 41.226 -11.468 2.996 1.00 19.48 245 THR B C 1
ATOM 81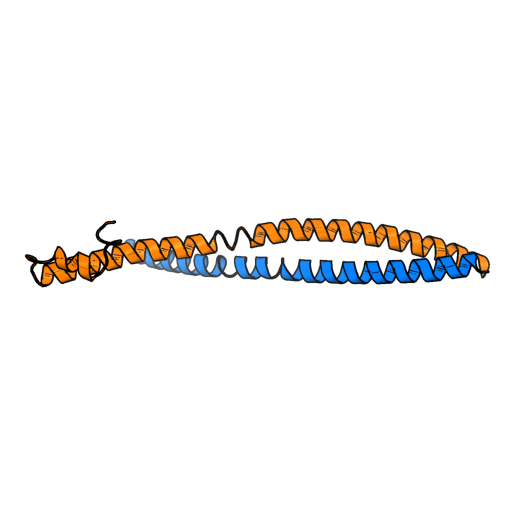8 O O . THR B 2 32 ? 41.206 -12.381 2.133 1.00 18.50 245 THR B O 1
ATOM 822 N N . LEU B 2 33 ? 42.367 -11.027 3.533 1.00 20.41 246 LEU B N 1
ATOM 823 C CA . LEU B 2 33 ? 43.661 -11.606 3.127 1.00 22.42 246 LEU B CA 1
ATOM 824 C C . LEU B 2 33 ? 43.790 -13.077 3.547 1.00 22.14 246 LEU B C 1
ATOM 825 O O . LEU B 2 33 ? 44.301 -13.894 2.796 1.00 22.18 246 LEU B O 1
ATOM 830 N N . LYS B 2 34 ? 43.341 -13.389 4.753 1.00 22.40 247 LYS B N 1
ATOM 831 C CA . LYS B 2 34 ? 43.321 -14.767 5.252 1.00 23.12 247 LYS B CA 1
ATOM 832 C C . LYS B 2 34 ? 42.374 -15.672 4.426 1.00 21.65 247 LYS B C 1
ATOM 833 O O . LYS B 2 34 ? 42.759 -16.794 4.085 1.00 22.53 247 LYS B O 1
ATOM 839 N N . ASN B 2 35 ? 41.171 -15.183 4.102 1.00 19.71 248 ASN B N 1
ATOM 840 C CA . ASN B 2 35 ? 40.245 -15.869 3.165 1.00 18.46 248 ASN B CA 1
ATOM 841 C C . ASN B 2 35 ? 40.827 -16.128 1.786 1.00 18.84 248 ASN B C 1
ATOM 842 O O . ASN B 2 35 ? 40.584 -17.176 1.177 1.00 19.21 248 ASN B O 1
ATOM 847 N N . ARG B 2 36 ? 41.577 -15.163 1.276 1.00 19.36 249 ARG B N 1
ATOM 848 C CA . ARG B 2 36 ? 42.280 -15.334 0.022 1.00 19.36 249 ARG B CA 1
ATOM 849 C C . ARG B 2 36 ? 43.183 -16.569 0.072 1.00 20.18 249 ARG B C 1
ATOM 850 O O . ARG B 2 36 ? 43.233 -17.333 -0.886 1.00 19.77 249 ARG B O 1
ATOM 858 N N . GLY B 2 37 ? 43.919 -16.736 1.171 1.00 20.83 250 GLY B N 1
ATOM 859 C CA . GLY B 2 37 ? 44.762 -17.917 1.361 1.00 21.36 250 GLY B CA 1
ATOM 860 C C . GLY B 2 37 ? 43.980 -19.201 1.634 1.00 20.80 250 GLY B C 1
ATOM 861 O O . GLY B 2 37 ? 44.385 -20.264 1.196 1.00 20.84 250 GLY B O 1
ATOM 862 N N . TYR B 2 38 ? 42.872 -19.119 2.373 1.00 20.62 251 TYR B N 1
ATOM 863 C CA . TYR B 2 38 ? 42.060 -20.302 2.642 1.00 20.54 251 TYR B CA 1
ATOM 864 C C . TYR B 2 38 ? 41.544 -20.878 1.331 1.00 19.68 251 TYR B C 1
ATOM 865 O O . TYR B 2 38 ? 41.539 -22.089 1.152 1.00 19.94 251 TYR B O 1
ATOM 874 N N . ALA B 2 39 ? 41.129 -20.001 0.420 1.00 19.14 252 ALA B N 1
ATOM 875 C CA . ALA B 2 39 ? 40.572 -20.414 -0.855 1.00 18.87 252 ALA B CA 1
ATOM 876 C C . ALA B 2 39 ? 41.644 -21.104 -1.661 1.00 20.20 252 ALA B C 1
ATOM 877 O O . ALA B 2 39 ? 41.379 -22.129 -2.305 1.00 19.74 252 ALA B O 1
ATOM 879 N N . GLN B 2 40 ? 42.855 -20.540 -1.622 1.00 21.42 253 GLN B N 1
ATOM 880 C CA . GLN B 2 40 ? 43.980 -21.105 -2.357 1.00 23.55 253 GLN B CA 1
ATOM 881 C C . GLN B 2 40 ? 44.364 -22.500 -1.871 1.00 24.14 253 GLN B C 1
ATOM 882 O O . GLN B 2 40 ? 44.690 -23.348 -2.683 1.00 23.31 253 GLN B O 1
ATOM 888 N N . SER B 2 41 ? 44.349 -22.723 -0.555 1.00 25.17 254 SER B N 1
ATOM 889 C CA . SER B 2 41 ? 44.604 -24.062 -0.010 1.00 27.34 254 SER B CA 1
ATOM 890 C C . SER B 2 41 ? 43.516 -25.025 -0.398 1.00 26.10 254 SER B C 1
ATOM 891 O O . SER B 2 41 ? 43.790 -26.152 -0.768 1.00 26.81 254 SER B O 1
ATOM 894 N N . CYS B 2 42 ? 42.278 -24.580 -0.256 1.00 25.15 255 CYS B N 1
ATOM 895 C CA . CYS B 2 42 ? 41.126 -25.397 -0.572 1.00 24.80 255 CYS B CA 1
ATOM 896 C C . CYS B 2 42 ? 41.258 -25.933 -1.989 1.00 24.56 255 CYS B C 1
ATOM 897 O O . CYS B 2 42 ? 41.183 -27.135 -2.206 1.00 24.72 255 CYS B O 1
ATOM 900 N N . ARG B 2 43 ? 41.480 -25.038 -2.942 1.00 24.73 256 ARG B N 1
ATOM 901 C CA . ARG B 2 43 ? 41.570 -25.417 -4.336 1.00 25.32 256 ARG B CA 1
ATOM 902 C C . ARG B 2 43 ? 42.820 -26.223 -4.654 1.00 27.32 256 ARG B C 1
ATOM 903 O O . ARG B 2 43 ? 42.794 -27.091 -5.525 1.00 27.28 256 ARG B O 1
ATOM 911 N N . TYR B 2 44 ? 43.913 -25.940 -3.949 1.00 28.81 257 TYR B N 1
ATOM 912 C CA . TYR B 2 44 ? 45.130 -26.703 -4.125 1.00 31.25 257 TYR B CA 1
ATOM 913 C C . TYR B 2 44 ? 44.942 -28.158 -3.645 1.00 31.42 257 TYR B C 1
ATOM 914 O O . TYR B 2 44 ? 45.396 -29.091 -4.283 1.00 31.28 257 TYR B O 1
ATOM 923 N N . LYS B 2 45 ? 44.279 -28.343 -2.516 1.00 31.73 258 LYS B N 1
ATOM 924 C CA . LYS B 2 45 ? 44.017 -29.685 -2.029 1.00 33.03 258 LYS B CA 1
ATOM 925 C C . LYS B 2 45 ? 43.208 -30.498 -3.046 1.00 32.64 258 LYS B C 1
ATOM 926 O O . LYS B 2 45 ? 43.460 -31.679 -3.224 1.00 33.28 258 LYS B O 1
ATOM 932 N N . ARG B 2 46 ? 42.243 -29.868 -3.710 1.00 31.94 259 ARG B N 1
ATOM 933 C CA . ARG B 2 46 ? 41.455 -30.559 -4.717 1.00 32.44 259 ARG B CA 1
ATOM 934 C C . ARG B 2 46 ? 42.262 -30.985 -5.944 1.00 33.52 259 ARG B C 1
ATOM 935 O O . ARG B 2 46 ? 42.032 -32.064 -6.488 1.00 33.67 259 ARG B O 1
ATOM 943 N N . VAL B 2 47 ? 43.157 -30.131 -6.432 1.00 34.75 260 VAL B N 1
ATOM 944 C CA . VAL B 2 47 ? 43.944 -30.545 -7.573 1.00 36.95 260 VAL B CA 1
ATOM 945 C C . VAL B 2 47 ? 44.866 -31.688 -7.166 1.00 37.49 260 VAL B C 1
ATOM 946 O O . VAL B 2 47 ? 45.095 -32.593 -7.940 1.00 38.04 260 VAL B O 1
ATOM 950 N N . GLN B 2 48 ? 45.385 -31.659 -5.947 1.00 37.79 261 GLN B N 1
ATOM 951 C CA A GLN B 2 48 ? 46.292 -32.700 -5.492 0.50 38.71 261 GLN B CA 1
ATOM 952 C CA B GLN B 2 48 ? 46.295 -32.708 -5.521 0.50 38.93 261 GLN B CA 1
ATOM 953 C C . GLN B 2 48 ? 45.563 -34.033 -5.281 1.00 38.17 261 GLN B C 1
ATOM 954 O O . GLN B 2 48 ? 46.132 -35.096 -5.479 1.00 39.09 261 GLN B O 1
ATOM 965 N N . GLN B 2 49 ? 44.295 -33.968 -4.883 1.00 37.05 262 GLN B N 1
ATOM 966 C CA . GLN B 2 49 ? 43.476 -35.168 -4.757 1.00 36.85 262 GLN B CA 1
ATOM 967 C C . GLN B 2 49 ? 43.144 -35.741 -6.140 1.00 36.70 262 GLN B C 1
ATOM 968 O O . GLN B 2 49 ? 43.246 -36.940 -6.357 1.00 36.75 262 GLN B O 1
ATOM 974 N N . LYS B 2 50 ? 42.793 -34.883 -7.085 1.00 36.12 263 LYS B N 1
ATOM 975 C CA . LYS B 2 50 ? 42.628 -35.320 -8.453 1.00 37.37 263 LYS B CA 1
ATOM 976 C C . LYS B 2 50 ? 43.861 -36.064 -8.982 1.00 39.15 263 LYS B C 1
ATOM 977 O O . LYS B 2 50 ? 43.736 -37.161 -9.542 1.00 38.94 263 LYS B O 1
ATOM 983 N N A HIS B 2 51 ? 45.034 -35.453 -8.813 0.50 39.58 264 HIS B N 1
ATOM 984 N N B HIS B 2 51 ? 45.040 -35.467 -8.800 0.50 39.90 264 HIS B N 1
ATOM 985 C CA A HIS B 2 51 ? 46.282 -36.016 -9.310 0.50 41.28 264 HIS B CA 1
ATOM 986 C CA B HIS B 2 51 ? 46.294 -36.023 -9.308 0.50 41.94 264 HIS B CA 1
ATOM 987 C C A HIS B 2 51 ? 46.572 -37.367 -8.656 0.50 41.35 264 HIS B C 1
ATOM 988 C C B HIS B 2 51 ? 46.618 -37.359 -8.647 0.50 41.76 264 HIS B C 1
ATOM 989 O O A HIS B 2 51 ? 46.976 -38.307 -9.324 0.50 42.12 264 HIS B O 1
ATOM 990 O O B HIS B 2 51 ? 47.087 -38.282 -9.298 0.50 42.57 264 HIS B O 1
ATOM 1003 N N . HIS B 2 52 ? 46.366 -37.449 -7.349 1.00 40.82 265 HIS B N 1
ATOM 1004 C CA . HIS B 2 52 ? 46.577 -38.674 -6.611 1.00 41.88 265 HIS B CA 1
ATOM 1005 C C . HIS B 2 52 ? 45.664 -39.820 -7.085 1.00 41.79 265 HIS B C 1
ATOM 1006 O O . HIS B 2 52 ? 46.093 -40.975 -7.145 1.00 42.48 265 HIS B O 1
ATOM 1013 N N . LEU B 2 53 ? 44.414 -39.494 -7.411 1.00 41.00 266 LEU B N 1
ATOM 1014 C CA . LEU B 2 53 ? 43.464 -40.463 -7.956 1.00 41.08 266 LEU B CA 1
ATOM 1015 C C . LEU B 2 53 ? 43.831 -40.871 -9.379 1.00 42.65 266 LEU B C 1
ATOM 1016 O O . LEU B 2 53 ? 43.794 -42.051 -9.716 1.00 42.39 266 LEU B O 1
ATOM 1021 N N . GLU B 2 54 ? 44.153 -39.888 -10.218 1.00 44.14 267 GLU B N 1
ATOM 1022 C CA . GLU B 2 54 ? 44.595 -40.155 -11.581 1.00 47.01 267 GLU B CA 1
ATOM 1023 C C . GLU B 2 54 ? 45.804 -41.099 -11.603 1.00 48.25 267 GLU B C 1
ATOM 1024 O O . GLU B 2 54 ? 45.908 -41.959 -12.488 1.00 49.57 267 GLU B O 1
ATOM 1030 N N . ASN B 2 55 ? 46.703 -40.927 -10.634 1.00 47.81 268 ASN B N 1
ATOM 1031 C CA . ASN B 2 55 ? 47.927 -41.707 -10.539 1.00 49.32 268 ASN B CA 1
ATOM 1032 C C . ASN B 2 55 ? 47.624 -43.122 -10.087 1.00 48.79 268 ASN B C 1
ATOM 1033 O O . ASN B 2 55 ? 48.139 -44.090 -10.641 1.00 49.59 268 ASN B O 1
ATOM 1038 N N . GLU B 2 56 ? 46.817 -43.213 -9.035 1.00 47.13 269 GLU B N 1
ATOM 1039 C CA . GLU B 2 56 ? 46.354 -44.477 -8.501 1.00 46.64 269 GLU B CA 1
ATOM 1040 C C . GLU B 2 56 ? 45.692 -45.321 -9.593 1.00 46.25 269 GLU B C 1
ATOM 1041 O O . GLU B 2 56 ? 45.915 -46.519 -9.685 1.00 45.92 269 GLU B O 1
ATOM 1047 N N . LYS B 2 57 ? 44.899 -44.670 -10.431 1.00 46.08 270 LYS B N 1
ATOM 1048 C CA . LYS B 2 57 ? 44.217 -45.327 -11.530 1.00 46.69 270 LYS B CA 1
ATOM 1049 C C . LYS B 2 57 ? 45.208 -45.875 -12.561 1.00 48.67 270 LYS B C 1
ATOM 1050 O O . LYS B 2 57 ? 45.159 -47.047 -12.929 1.00 48.90 270 LYS B O 1
ATOM 1056 N N . THR B 2 58 ? 46.097 -45.008 -13.029 1.00 49.96 271 THR B N 1
ATOM 1057 C CA . THR B 2 58 ? 47.175 -45.393 -13.924 1.00 52.02 271 THR B CA 1
ATOM 1058 C C . THR B 2 58 ? 47.884 -46.657 -13.446 1.00 51.95 271 THR B C 1
ATOM 1059 O O . THR B 2 58 ? 48.097 -47.592 -14.215 1.00 53.28 271 THR B O 1
ATOM 1063 N N . GLN B 2 59 ? 48.255 -46.665 -12.175 1.00 50.65 272 GLN B N 1
ATOM 1064 C CA . GLN B 2 59 ? 48.977 -47.771 -11.587 1.00 51.17 272 GLN B CA 1
ATOM 1065 C C . GLN B 2 59 ? 48.123 -49.048 -11.482 1.00 50.22 272 GLN B C 1
ATOM 1066 O O . GLN B 2 59 ? 48.584 -50.138 -11.827 1.00 51.34 272 GLN B O 1
ATOM 1072 N N . LEU B 2 60 ? 46.888 -48.906 -11.001 1.00 47.90 273 LEU B N 1
ATOM 1073 C CA . LEU B 2 60 ? 45.949 -50.018 -10.938 1.00 46.88 273 LEU B CA 1
ATOM 1074 C C . LEU B 2 60 ? 45.722 -50.681 -12.277 1.00 48.39 273 LEU B C 1
ATOM 1075 O O . LEU B 2 60 ? 45.614 -51.893 -12.336 1.00 48.09 273 LEU B O 1
ATOM 1080 N N . ILE B 2 61 ? 45.614 -49.887 -13.335 1.00 50.27 274 ILE B N 1
ATOM 1081 C CA . ILE B 2 61 ? 45.391 -50.422 -14.664 1.00 53.25 274 ILE B CA 1
ATOM 1082 C C . ILE B 2 61 ? 46.579 -51.286 -15.079 1.00 56.26 274 ILE B C 1
ATOM 1083 O O . ILE B 2 61 ? 46.419 -52.299 -15.765 1.00 57.61 274 ILE B O 1
ATOM 1088 N N . GLN B 2 62 ? 47.760 -50.868 -14.641 1.00 57.67 275 GLN B N 1
ATOM 1089 C CA . GLN B 2 62 ? 49.012 -51.550 -14.901 1.00 60.69 275 GLN B CA 1
ATOM 1090 C C . GLN B 2 62 ? 49.070 -52.875 -14.153 1.00 59.80 275 GLN B C 1
ATOM 1091 O O . GLN B 2 62 ? 49.487 -53.891 -14.706 1.00 60.65 275 GLN B O 1
ATOM 1097 N N . GLN B 2 63 ? 48.673 -52.847 -12.881 1.00 57.97 276 GLN B N 1
ATOM 1098 C CA . GLN B 2 63 ? 48.685 -54.031 -12.044 1.00 57.35 276 GLN B CA 1
ATOM 1099 C C . GLN B 2 63 ? 47.659 -55.056 -12.520 1.00 57.58 276 GLN B C 1
ATOM 1100 O O . GLN B 2 63 ? 47.930 -56.255 -12.536 1.00 57.74 276 GLN B O 1
ATOM 1106 N N . VAL B 2 64 ? 46.480 -54.571 -12.889 1.00 57.41 277 VAL B N 1
ATOM 1107 C CA . VAL B 2 64 ? 45.407 -55.421 -13.381 1.00 58.34 277 VAL B CA 1
ATOM 1108 C C . VAL B 2 64 ? 45.811 -56.149 -14.666 1.00 61.13 277 VAL B C 1
ATOM 1109 O O . VAL B 2 64 ? 45.490 -57.323 -14.852 1.00 60.76 277 VAL B O 1
ATOM 1113 N N . GLU B 2 65 ? 46.527 -55.448 -15.537 1.00 63.82 278 GLU B N 1
ATOM 1114 C CA . GLU B 2 65 ? 46.906 -55.997 -16.825 1.00 67.71 278 GLU B CA 1
ATOM 1115 C C . GLU B 2 65 ? 47.947 -57.114 -16.684 1.00 68.79 278 GLU B C 1
ATOM 1116 O O . GLU B 2 65 ? 47.956 -58.064 -17.471 1.00 70.28 278 GLU B O 1
ATOM 1122 N N . GLN B 2 66 ? 48.813 -56.993 -15.681 1.00 68.25 279 GLN B N 1
ATOM 1123 C CA . GLN B 2 66 ? 49.810 -58.011 -15.396 1.00 69.35 279 GLN B CA 1
ATOM 1124 C C . GLN B 2 66 ? 49.229 -59.205 -14.634 1.00 67.38 279 GLN B C 1
ATOM 1125 O O . GLN B 2 66 ? 49.798 -60.300 -14.659 1.00 67.85 279 GLN B O 1
ATOM 1131 N N . LEU B 2 67 ? 48.104 -58.992 -13.959 1.00 64.70 280 LEU B N 1
ATOM 1132 C CA . LEU B 2 67 ? 47.435 -60.073 -13.256 1.00 62.93 280 LEU B CA 1
ATOM 1133 C C . LEU B 2 67 ? 46.637 -60.912 -14.249 1.00 63.86 280 LEU B C 1
ATOM 1134 O O . LEU B 2 67 ? 46.461 -62.113 -14.056 1.00 63.60 280 LEU B O 1
ATOM 1139 N N . LYS B 2 68 ? 46.160 -60.266 -15.309 1.00 65.04 281 LYS B N 1
ATOM 1140 C CA . LYS B 2 68 ? 45.371 -60.916 -16.342 1.00 66.81 281 LYS B CA 1
ATOM 1141 C C . LYS B 2 68 ? 46.237 -61.820 -17.198 1.00 69.19 281 LYS B C 1
ATOM 1142 O O . LYS B 2 68 ? 45.760 -62.812 -17.753 1.00 69.98 281 LYS B O 1
ATOM 1148 N N . GLN B 2 69 ? 47.503 -61.445 -17.321 1.00 70.48 282 GLN B N 1
ATOM 1149 C CA . GLN B 2 69 ? 48.460 -62.211 -18.090 1.00 73.30 282 GLN B CA 1
ATOM 1150 C C . GLN B 2 69 ? 48.908 -63.426 -17.291 1.00 72.15 282 GLN B C 1
ATOM 1151 O O . GLN B 2 69 ? 49.167 -64.484 -17.862 1.00 73.66 282 GLN B O 1
ATOM 1157 N N . GLU B 2 70 ? 49.003 -63.266 -15.974 1.00 69.58 283 GLU B N 1
ATOM 1158 C CA . GLU B 2 70 ? 49.312 -64.380 -15.095 1.00 68.35 283 GLU B CA 1
ATOM 1159 C C . GLU B 2 70 ? 48.147 -65.382 -15.079 1.00 67.44 283 GLU B C 1
ATOM 1160 O O . GLU B 2 70 ? 48.364 -66.590 -15.105 1.00 67.59 283 GLU B O 1
ATOM 1166 N N . VAL B 2 71 ? 46.919 -64.869 -15.059 1.00 66.22 284 VAL B N 1
ATOM 1167 C CA . VAL B 2 71 ? 45.721 -65.701 -15.098 1.00 65.81 284 VAL B CA 1
ATOM 1168 C C . VAL B 2 71 ? 45.619 -66.542 -16.370 1.00 68.32 284 VAL B C 1
ATOM 1169 O O . VAL B 2 71 ? 45.264 -67.722 -16.307 1.00 68.31 284 VAL B O 1
ATOM 1173 N N . SER B 2 72 ? 45.901 -65.931 -17.521 1.00 70.30 285 SER B N 1
ATOM 1174 C CA . SER B 2 72 ? 45.802 -66.628 -18.799 1.00 73.07 285 SER B CA 1
ATOM 1175 C C . SER B 2 72 ? 46.867 -67.723 -18.887 1.00 73.99 285 SER B C 1
ATOM 1176 O O . SER B 2 72 ? 46.581 -68.862 -19.248 1.00 75.25 285 SER B O 1
ATOM 1179 N N . ARG B 2 73 ? 48.095 -67.361 -18.548 1.00 73.83 286 ARG B N 1
ATOM 1180 C CA . ARG B 2 73 ? 49.194 -68.301 -18.494 1.00 74.92 286 ARG B CA 1
ATOM 1181 C C . ARG B 2 73 ? 48.795 -69.530 -17.675 1.00 72.96 286 ARG B C 1
ATOM 1182 O O . ARG B 2 73 ? 48.898 -70.665 -18.147 1.00 74.32 286 ARG B O 1
ATOM 1190 N N . LEU B 2 74 ? 48.322 -69.281 -16.455 1.00 69.67 287 LEU B N 1
ATOM 1191 C CA . LEU B 2 74 ? 47.983 -70.315 -15.494 1.00 67.27 287 LEU B CA 1
ATOM 1192 C C . LEU B 2 74 ? 46.773 -71.149 -15.901 1.00 67.11 287 LEU B C 1
ATOM 1193 O O . LEU B 2 74 ? 46.709 -72.340 -15.601 1.00 66.01 287 LEU B O 1
ATOM 1198 N N . ALA B 2 75 ? 45.805 -70.523 -16.563 1.00 67.47 288 ALA B N 1
ATOM 1199 C CA . ALA B 2 75 ? 44.640 -71.253 -17.043 1.00 68.26 288 ALA B CA 1
ATOM 1200 C C . ALA B 2 75 ? 45.018 -72.123 -18.246 1.00 71.01 288 ALA B C 1
ATOM 1201 O O . ALA B 2 75 ? 44.385 -73.150 -18.487 1.00 71.76 288 ALA B O 1
ATOM 1203 N N . ARG B 2 76 ? 46.045 -71.711 -18.993 1.00 72.41 289 ARG B N 1
ATOM 1204 C CA . ARG B 2 76 ? 46.546 -72.535 -20.086 1.00 75.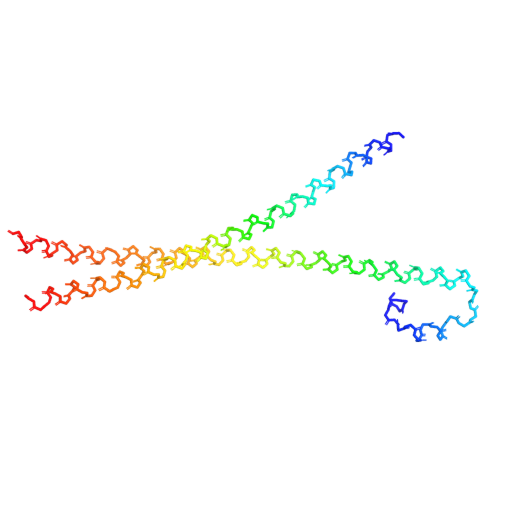36 289 ARG B CA 1
ATOM 1205 C C . ARG B 2 76 ? 47.210 -73.783 -19.528 1.00 74.15 289 ARG B C 1
ATOM 1206 O O . ARG B 2 76 ? 46.846 -74.887 -19.903 1.00 75.28 289 ARG B O 1
ATOM 1214 N N . GLU B 2 77 ? 48.180 -73.589 -18.637 1.00 72.17 290 GLU B N 1
ATOM 1215 C CA . GLU B 2 77 ? 48.847 -74.682 -17.941 1.00 71.05 290 GLU B CA 1
ATOM 1216 C C . GLU B 2 77 ? 47.865 -75.684 -17.310 1.00 69.44 290 GLU B C 1
ATOM 1217 O O . GLU B 2 77 ? 48.035 -76.897 -17.452 1.00 70.04 290 GLU B O 1
ATOM 1223 N N . ARG B 2 78 ? 46.842 -75.185 -16.622 1.00 67.26 291 ARG B N 1
ATOM 1224 C CA . ARG B 2 78 ? 45.837 -76.058 -16.027 1.00 65.98 291 ARG B CA 1
ATOM 1225 C C . ARG B 2 78 ? 45.069 -76.850 -17.082 1.00 68.11 291 ARG B C 1
ATOM 1226 O O . ARG B 2 78 ? 44.709 -78.016 -16.866 1.00 68.02 291 ARG B O 1
ATOM 1234 N N . ASP B 2 79 ? 44.793 -76.202 -18.209 1.00 69.83 292 ASP B N 1
ATOM 1235 C CA . ASP B 2 79 ? 44.050 -76.840 -19.286 1.00 72.20 292 ASP B CA 1
ATOM 1236 C C . ASP B 2 79 ? 44.918 -77.832 -20.064 1.00 73.63 292 ASP B C 1
ATOM 1237 O O . ASP B 2 79 ? 44.408 -78.775 -20.646 1.00 75.51 292 ASP B O 1
ATOM 1242 N N . ALA B 2 80 ? 46.228 -77.622 -20.068 1.00 73.50 293 ALA B N 1
ATOM 1243 C CA . ALA B 2 80 ? 47.146 -78.580 -20.677 1.00 75.11 293 ALA B CA 1
ATOM 1244 C C . ALA B 2 80 ? 47.249 -79.880 -19.850 1.00 73.90 293 ALA B C 1
ATOM 1245 O O . ALA B 2 80 ? 47.547 -80.947 -20.402 1.00 75.08 293 ALA B O 1
ATOM 1247 N N . TYR B 2 81 ? 47.024 -79.782 -18.537 1.00 70.93 294 TYR B N 1
ATOM 1248 C CA . TYR B 2 81 ? 46.940 -80.973 -17.693 1.00 69.83 294 TYR B CA 1
ATOM 1249 C C . TYR B 2 81 ? 45.594 -81.658 -17.875 1.00 70.89 294 TYR B C 1
ATOM 1250 O O . TYR B 2 81 ? 45.503 -82.874 -17.768 1.00 71.05 294 TYR B O 1
ATOM 1259 N N . LYS B 2 82 ? 44.552 -80.878 -18.142 1.00 72.26 295 LYS B N 1
ATOM 1260 C CA . LYS B 2 82 ? 43.212 -81.437 -18.281 1.00 74.47 295 LYS B CA 1
ATOM 1261 C C . LYS B 2 82 ? 43.055 -82.264 -19.553 1.00 78.10 295 LYS B C 1
ATOM 1262 O O . LYS B 2 82 ? 42.356 -83.271 -19.547 1.00 78.64 295 LYS B O 1
ATOM 1268 N N . VAL B 2 83 ? 43.682 -81.835 -20.646 1.00 81.31 296 VAL B N 1
ATOM 1269 C CA . VAL B 2 83 ? 43.573 -82.588 -21.887 1.00 85.88 296 VAL B CA 1
ATOM 1270 C C . VAL B 2 83 ? 44.329 -83.914 -21.794 1.00 86.80 296 VAL B C 1
ATOM 1271 O O . VAL B 2 83 ? 43.878 -84.921 -22.336 1.00 88.35 296 VAL B O 1
ATOM 1275 N N . LYS B 2 84 ? 45.468 -83.932 -21.108 1.00 86.30 297 LYS B N 1
ATOM 1276 C CA . LYS B 2 84 ? 46.143 -85.210 -20.925 1.00 87.86 297 LYS B CA 1
ATOM 1277 C C . LYS B 2 84 ? 45.493 -86.098 -19.849 1.00 86.95 297 LYS B C 1
ATOM 1278 O O . LYS B 2 84 ? 45.781 -87.291 -19.770 1.00 87.26 297 LYS B O 1
ATOM 1284 N N . SER B 2 85 ? 44.593 -85.529 -19.052 1.00 86.70 298 SER B N 1
ATOM 1285 C CA . SER B 2 85 ? 43.782 -86.353 -18.153 1.00 87.30 298 SER B CA 1
ATOM 1286 C C . SER B 2 85 ? 42.468 -86.793 -18.818 1.00 90.27 298 SER B C 1
ATOM 1287 O O . SER B 2 85 ? 41.883 -87.803 -18.434 1.00 90.50 298 SER B O 1
ATOM 1290 N N . GLU B 2 86 ? 42.011 -86.047 -19.821 1.00 93.60 299 GLU B N 1
ATOM 1291 C CA . GLU B 2 86 ? 40.837 -86.464 -20.591 1.00 97.57 299 GLU B CA 1
ATOM 1292 C C . GLU B 2 86 ? 41.245 -87.476 -21.658 1.00 100.76 299 GLU B C 1
ATOM 1293 O O . GLU B 2 86 ? 40.446 -88.317 -22.068 1.00 102.69 299 GLU B O 1
ATOM 1299 N N . LYS B 2 87 ? 42.502 -87.387 -22.087 1.00 102.05 300 LYS B N 1
ATOM 1300 C CA . LYS B 2 87 ? 43.069 -88.294 -23.079 1.00 105.45 300 LYS B CA 1
ATOM 1301 C C . LYS B 2 87 ? 43.354 -89.669 -22.483 1.00 105.27 300 LYS B C 1
ATOM 1302 O O . LYS B 2 87 ? 43.357 -90.672 -23.196 1.00 107.39 300 LYS B O 1
ATOM 1308 N N . LEU B 2 88 ? 43.612 -89.719 -21.180 1.00 103.41 301 LEU B N 1
ATOM 1309 C CA . LEU B 2 88 ? 43.824 -90.999 -20.513 1.00 103.43 301 LEU B CA 1
ATOM 1310 C C . LEU B 2 88 ? 42.496 -91.707 -20.275 1.00 104.35 301 LEU B C 1
ATOM 1311 O O . LEU B 2 88 ? 42.418 -92.933 -20.356 1.00 105.42 301 LEU B O 1
ATOM 1316 N N . ALA B 2 89 ? 41.455 -90.929 -19.991 1.00 104.49 302 ALA B N 1
ATOM 1317 C CA . ALA B 2 89 ? 40.097 -91.454 -19.887 1.00 106.08 302 ALA B CA 1
ATOM 1318 C C . ALA B 2 89 ? 39.602 -91.978 -21.237 1.00 109.84 302 ALA B C 1
ATOM 1319 O O . ALA B 2 89 ? 38.564 -92.638 -21.315 1.00 111.59 302 ALA B O 1
ATOM 1321 N N . ASN B 2 90 ? 40.352 -91.674 -22.296 1.00 111.68 303 ASN B N 1
ATOM 1322 C CA . ASN B 2 90 ? 40.010 -92.095 -23.654 1.00 115.39 303 ASN B CA 1
ATOM 1323 C C . ASN B 2 90 ? 40.773 -93.349 -24.083 1.00 116.43 303 ASN B C 1
ATOM 1324 O O . ASN B 2 90 ? 40.195 -94.273 -24.658 1.00 118.84 303 ASN B O 1
#

CATH classification: 1.20.5.170